Protein AF-A0A7S2E909-F1 (afdb_monomer_lite)

Radius of gyration: 22.22 Å; chains: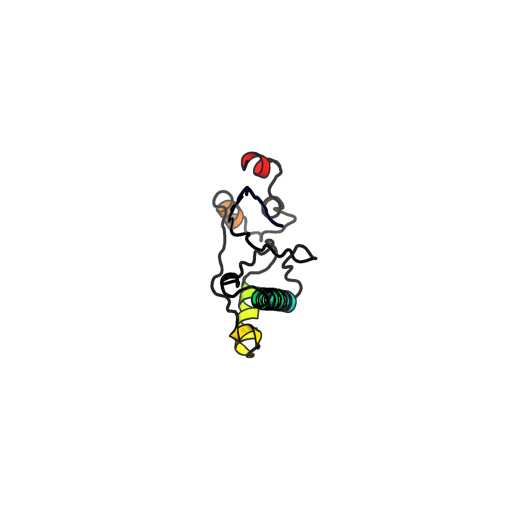 1; bounding box: 51×68×44 Å

Foldseek 3Di:
DDDDDDDDDDPPPDDPDPPDDQDPVNAPDVPDLVSVLVVVVVLQVVLVVDDPVNHDPDDDDDHLVPDDVVVNVVSQVVCVVVVPVSNVPDHDDDDDDDDDPVCVVVQVPVPDDDDCVVCVCVRDPDPVNVVVVD

Structure (mmCIF, N/CA/C/O backbone):
data_AF-A0A7S2E909-F1
#
_entry.id   AF-A0A7S2E909-F1
#
loop_
_atom_site.group_PDB
_atom_site.id
_atom_site.type_symbol
_atom_site.label_atom_id
_atom_site.label_alt_id
_atom_site.label_comp_id
_atom_site.label_asym_id
_atom_site.label_entity_id
_atom_site.label_seq_id
_atom_site.pdbx_PDB_ins_code
_atom_site.Cartn_x
_atom_site.Cartn_y
_atom_site.Cartn_z
_atom_site.occupancy
_atom_site.B_iso_or_equiv
_atom_site.auth_seq_id
_atom_site.auth_comp_id
_atom_site.auth_asym_id
_atom_site.auth_atom_id
_atom_site.pdbx_PDB_model_num
ATOM 1 N N . ALA A 1 1 ? -25.757 53.660 21.403 1.00 40.09 1 ALA A N 1
ATOM 2 C CA . ALA A 1 1 ? -25.845 53.785 19.934 1.00 40.09 1 ALA A CA 1
ATOM 3 C C . ALA A 1 1 ? -24.469 53.442 19.379 1.00 40.09 1 ALA A C 1
ATOM 5 O O . ALA A 1 1 ? -23.517 54.041 19.844 1.00 40.09 1 ALA A O 1
ATOM 6 N N . GLY A 1 2 ? -24.242 52.452 18.526 1.00 38.31 2 GLY A N 1
ATOM 7 C CA . GLY A 1 2 ? -25.150 51.681 17.683 1.00 38.31 2 GLY A CA 1
ATOM 8 C C . GLY A 1 2 ? -24.596 51.687 16.255 1.00 38.31 2 GLY A C 1
ATOM 9 O O . GLY A 1 2 ? -24.487 52.768 15.697 1.00 38.31 2 GLY A O 1
ATOM 10 N N . GLY A 1 3 ? -24.294 50.493 15.721 1.00 33.03 3 GLY A N 1
ATOM 11 C CA . GLY A 1 3 ? -24.077 50.161 14.296 1.00 33.03 3 GLY A CA 1
ATOM 12 C C . GLY A 1 3 ? -22.833 50.768 13.621 1.00 33.03 3 GLY A C 1
ATOM 13 O O . GLY A 1 3 ? -22.487 51.909 13.864 1.00 33.03 3 GLY A O 1
ATOM 14 N N . GLY A 1 4 ? -22.088 50.092 12.747 1.00 37.88 4 GLY A N 1
ATOM 15 C CA . GLY A 1 4 ? -22.332 48.852 12.010 1.00 37.88 4 GLY A CA 1
ATOM 16 C C . GLY A 1 4 ? -22.244 49.105 10.498 1.00 37.88 4 GLY A C 1
ATOM 17 O O . GLY A 1 4 ? -22.938 49.992 10.007 1.00 37.88 4 GLY A O 1
ATOM 18 N N . LYS A 1 5 ? -21.414 48.295 9.815 1.00 40.66 5 LYS A N 1
ATOM 19 C CA . LYS A 1 5 ? -21.372 47.869 8.388 1.00 40.66 5 LYS A CA 1
ATOM 20 C C . LYS A 1 5 ? -19.907 47.846 7.911 1.00 40.66 5 LYS A C 1
ATOM 22 O O . LYS A 1 5 ? -19.225 48.847 8.056 1.00 40.66 5 LYS A O 1
ATOM 27 N N . GLY A 1 6 ? -19.334 46.763 7.387 1.00 33.97 6 GLY A N 1
ATOM 28 C CA . GLY A 1 6 ? -19.906 45.559 6.775 1.00 33.97 6 GLY A CA 1
ATOM 29 C C . GLY A 1 6 ? -19.573 45.538 5.278 1.00 33.97 6 GLY A C 1
ATOM 30 O O . GLY A 1 6 ? -19.876 46.510 4.593 1.00 33.97 6 GLY A O 1
ATOM 31 N N . GLY A 1 7 ? -18.981 44.437 4.801 1.00 32.75 7 GLY A N 1
ATOM 32 C CA . GLY A 1 7 ? -18.680 44.151 3.388 1.00 32.75 7 GLY A CA 1
ATOM 33 C C . GLY A 1 7 ? -17.283 43.534 3.240 1.00 32.75 7 GLY A C 1
ATOM 34 O O . GLY A 1 7 ? -16.320 44.278 3.134 1.00 32.75 7 GLY A O 1
ATOM 35 N N . ALA A 1 8 ? -17.071 42.243 3.511 1.00 38.56 8 ALA A N 1
ATOM 36 C CA . ALA A 1 8 ? -17.437 41.072 2.696 1.00 38.56 8 ALA A CA 1
ATOM 37 C C . ALA A 1 8 ? -16.664 41.012 1.363 1.00 38.56 8 ALA A C 1
ATOM 39 O O . ALA A 1 8 ? -17.064 41.620 0.375 1.00 38.56 8 ALA A O 1
ATOM 40 N N . GLY A 1 9 ? -15.570 40.250 1.375 1.00 35.41 9 GLY A N 1
ATOM 41 C CA . GLY A 1 9 ? -14.957 39.621 0.210 1.00 35.41 9 GLY A CA 1
ATOM 42 C C . GLY A 1 9 ? -14.803 38.144 0.554 1.00 35.41 9 GLY A C 1
ATOM 43 O O . GLY A 1 9 ? -13.925 37.783 1.330 1.00 35.41 9 GLY A O 1
ATOM 44 N N . ASP A 1 10 ? -15.765 37.357 0.089 1.00 41.53 10 ASP A N 1
ATOM 45 C CA . ASP A 1 10 ? -15.806 35.898 0.114 1.00 41.53 10 ASP A CA 1
ATOM 46 C C . ASP A 1 10 ? -14.814 35.381 -0.933 1.00 41.53 10 ASP A C 1
ATOM 48 O O . ASP A 1 10 ? -14.981 35.676 -2.114 1.00 41.53 10 ASP A O 1
ATOM 52 N N . ASP A 1 11 ? -13.778 34.664 -0.497 1.00 49.09 11 ASP A N 1
ATOM 53 C CA . ASP A 1 11 ? -12.945 33.849 -1.383 1.00 49.09 11 ASP A CA 1
ATOM 54 C C . ASP A 1 11 ? -13.088 32.384 -0.961 1.00 49.09 11 ASP A C 1
ATOM 56 O O . ASP A 1 11 ? -12.212 31.759 -0.360 1.00 49.09 11 ASP A O 1
ATOM 60 N N . SER A 1 12 ? -14.287 31.861 -1.212 1.00 48.66 12 SER A N 1
ATOM 61 C CA . SER A 1 12 ? -14.588 30.435 -1.200 1.00 48.66 12 SER A CA 1
ATOM 62 C C . SER A 1 12 ? -13.877 29.746 -2.371 1.00 48.66 12 SER A C 1
ATOM 64 O O . SER A 1 12 ? -14.472 29.460 -3.407 1.00 48.66 12 SER A O 1
ATOM 66 N N . GLY A 1 13 ? -12.590 29.456 -2.189 1.00 39.31 13 GLY A N 1
ATOM 67 C CA . GLY A 1 13 ? -11.788 28.583 -3.047 1.00 39.31 13 GLY A CA 1
ATOM 68 C C . GLY A 1 13 ? -11.638 27.193 -2.432 1.00 39.31 13 GLY A C 1
ATOM 69 O O . GLY A 1 13 ? -10.560 26.832 -1.969 1.00 39.31 13 GLY A O 1
ATOM 70 N N . GLY A 1 14 ? -12.727 26.421 -2.388 1.00 40.12 14 GLY A N 1
ATOM 71 C CA . GLY A 1 14 ? -12.739 25.034 -1.916 1.00 40.12 14 GLY A CA 1
ATOM 72 C C . GLY A 1 14 ? -11.976 24.097 -2.854 1.00 40.12 14 GLY A C 1
ATOM 73 O O . GLY A 1 14 ? -12.573 23.430 -3.694 1.00 40.12 14 GLY A O 1
ATOM 74 N N . GLY A 1 15 ? -10.655 24.039 -2.705 1.00 34.03 15 GLY A N 1
ATOM 75 C CA . GLY A 1 15 ? -9.830 22.946 -3.206 1.00 34.03 15 GLY A CA 1
ATOM 76 C C . GLY A 1 15 ? -9.646 21.918 -2.097 1.00 34.03 15 GLY A C 1
ATOM 77 O O . GLY A 1 15 ? -9.113 22.255 -1.043 1.00 34.03 15 GLY A O 1
ATOM 78 N N . LYS A 1 16 ? -10.089 20.673 -2.317 1.00 39.72 16 LYS A N 1
ATOM 79 C CA . LYS A 1 16 ? -9.730 19.520 -1.479 1.00 39.72 16 LYS A CA 1
ATOM 80 C C . LYS A 1 16 ? -8.203 19.454 -1.407 1.00 39.72 16 LYS A C 1
ATOM 82 O O . LYS A 1 16 ? -7.560 19.035 -2.365 1.00 39.72 16 LYS A O 1
ATOM 87 N N . ALA A 1 17 ? -7.637 19.933 -0.305 1.00 43.12 17 ALA A N 1
ATOM 88 C CA . ALA A 1 17 ? -6.219 19.805 -0.035 1.00 43.12 17 ALA A CA 1
ATOM 89 C C . ALA A 1 17 ? -5.962 18.333 0.288 1.00 43.12 17 ALA A C 1
ATOM 91 O O . ALA A 1 17 ? -6.299 17.863 1.376 1.00 43.12 17 ALA A O 1
ATOM 92 N N . ASP A 1 18 ? -5.441 17.602 -0.694 1.00 40.59 18 ASP A N 1
ATOM 93 C CA . ASP A 1 18 ? -4.914 16.261 -0.489 1.00 40.59 18 ASP A CA 1
ATOM 94 C C . ASP A 1 18 ? -3.872 16.339 0.634 1.00 40.59 18 ASP 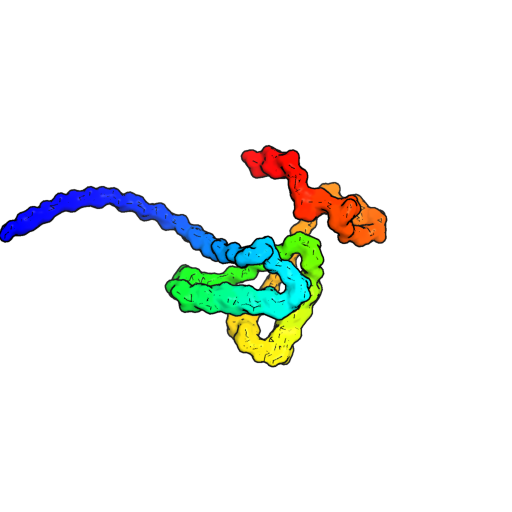A C 1
ATOM 96 O O . ASP A 1 18 ? -2.918 17.121 0.568 1.00 40.59 18 ASP A O 1
ATOM 100 N N . ALA A 1 19 ? -4.120 15.640 1.739 1.00 47.22 19 ALA A N 1
ATOM 101 C CA . ALA A 1 19 ? -3.291 15.765 2.926 1.00 47.22 19 ALA A CA 1
ATOM 102 C C . ALA A 1 19 ? -2.071 14.865 2.769 1.00 47.22 19 ALA A C 1
ATOM 104 O O . ALA A 1 19 ? -2.036 13.733 3.245 1.00 47.22 19 ALA A O 1
ATOM 105 N N . VAL A 1 20 ? -1.068 15.391 2.077 1.00 49.72 20 VAL A N 1
ATOM 106 C CA . VAL A 1 20 ? 0.203 14.706 1.874 1.00 49.72 20 VAL A CA 1
ATOM 107 C C . VAL A 1 20 ? 0.999 14.764 3.175 1.00 49.72 20 VAL A C 1
ATOM 109 O O . VAL A 1 20 ? 1.452 15.828 3.601 1.00 49.72 20 VAL A O 1
ATOM 112 N N . LEU A 1 21 ? 1.165 13.611 3.820 1.00 51.31 21 LEU A N 1
ATOM 113 C CA . LEU A 1 21 ? 2.010 13.459 4.999 1.00 51.31 21 LEU A CA 1
ATOM 114 C C . LEU A 1 21 ? 3.359 12.891 4.573 1.00 51.31 21 LEU A C 1
ATOM 116 O O . LEU A 1 21 ? 3.489 11.716 4.238 1.00 51.31 21 LEU A O 1
ATOM 120 N N . GLN A 1 22 ? 4.366 13.758 4.555 1.00 45.81 22 GLN A N 1
ATOM 121 C CA . GLN A 1 22 ? 5.725 13.386 4.198 1.00 45.81 22 GLN A CA 1
ATOM 122 C C . GLN A 1 22 ? 6.436 12.828 5.435 1.00 45.81 22 GLN A C 1
ATOM 124 O O . GLN A 1 22 ? 6.632 13.537 6.422 1.00 45.81 22 GLN A O 1
ATOM 129 N N . LEU A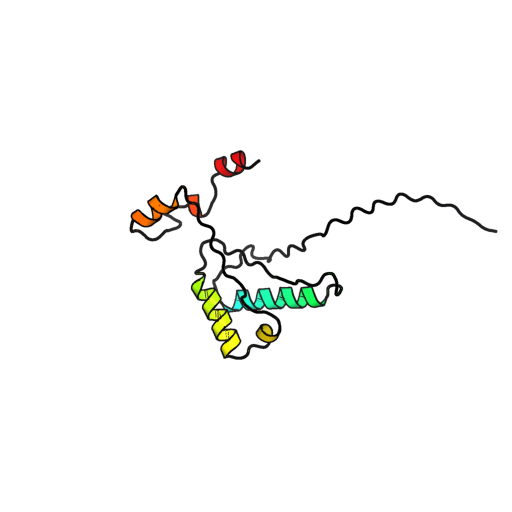 1 23 ? 6.805 11.545 5.392 1.00 50.38 23 LEU A N 1
ATOM 130 C CA . LEU A 1 23 ? 7.570 10.899 6.459 1.00 50.38 23 LEU A CA 1
ATOM 131 C C . LEU A 1 23 ? 8.924 11.606 6.614 1.00 50.38 23 LEU A C 1
ATOM 133 O O . LEU A 1 23 ? 9.593 11.905 5.622 1.00 50.38 23 LEU A O 1
ATOM 137 N N . SER A 1 24 ? 9.356 11.836 7.855 1.00 44.31 24 SER A N 1
ATOM 138 C CA . SER A 1 24 ? 10.592 12.559 8.205 1.00 44.31 24 SER A CA 1
ATOM 139 C C . SER A 1 24 ? 11.874 11.944 7.627 1.00 44.31 24 SER A C 1
ATOM 141 O O . SER A 1 24 ? 12.906 12.610 7.593 1.00 44.31 24 SER A O 1
ATOM 143 N N . ASN A 1 25 ? 11.796 10.713 7.112 1.00 39.88 25 ASN A N 1
ATOM 144 C CA . ASN A 1 25 ? 12.911 9.985 6.511 1.00 39.88 25 ASN A CA 1
ATOM 145 C C . ASN A 1 25 ? 12.806 9.859 4.977 1.00 39.88 25 ASN A C 1
ATOM 147 O O . ASN A 1 25 ? 13.616 9.162 4.375 1.00 39.88 25 ASN A O 1
ATOM 151 N N . GLY A 1 26 ? 11.818 10.496 4.333 1.00 43.34 26 GLY A N 1
ATOM 152 C CA . GLY A 1 26 ? 11.723 10.594 2.869 1.00 43.34 26 GLY A CA 1
ATOM 153 C C . GLY A 1 26 ? 11.612 9.268 2.108 1.00 43.34 26 GLY A C 1
ATOM 154 O O . GLY A 1 26 ? 11.770 9.257 0.893 1.00 43.34 26 GLY A O 1
ATOM 155 N N . CYS A 1 27 ? 11.366 8.153 2.795 1.00 47.03 27 CYS A N 1
ATOM 156 C CA . CYS A 1 27 ? 11.329 6.830 2.195 1.00 47.03 27 CYS A CA 1
ATOM 157 C C . CYS A 1 27 ? 10.413 5.922 3.024 1.00 47.03 27 CYS A C 1
ATOM 159 O O . CYS A 1 27 ? 10.599 5.813 4.238 1.00 47.03 27 CYS A O 1
ATOM 161 N N . ALA A 1 28 ? 9.482 5.209 2.381 1.00 47.91 28 ALA A N 1
ATOM 162 C CA . ALA A 1 28 ? 8.976 3.937 2.901 1.00 47.91 28 ALA A CA 1
ATOM 163 C C . ALA A 1 28 ? 10.081 2.878 2.694 1.00 47.91 28 ALA A C 1
ATOM 165 O O . ALA A 1 28 ? 9.952 1.944 1.901 1.00 47.91 28 ALA A O 1
ATOM 166 N N . CYS A 1 29 ? 11.246 3.102 3.311 1.00 40.03 29 CYS A N 1
ATOM 167 C CA . CYS A 1 29 ? 12.411 2.254 3.117 1.00 40.03 29 CYS A CA 1
ATOM 168 C C . CYS A 1 29 ? 12.144 0.931 3.820 1.00 40.03 29 CYS A C 1
ATOM 170 O O . CYS A 1 29 ? 11.959 0.883 5.031 1.00 40.03 29 CYS A O 1
ATOM 172 N N . CYS A 1 30 ? 12.116 -0.150 3.053 1.00 41.78 30 CYS A N 1
ATOM 173 C CA . CYS A 1 30 ? 11.880 -1.505 3.527 1.00 41.78 30 CYS A CA 1
ATOM 174 C C . CYS A 1 30 ? 13.086 -2.094 4.276 1.00 41.78 30 CYS A C 1
ATOM 176 O O . CYS A 1 30 ? 13.472 -3.234 4.025 1.00 41.78 30 CYS A O 1
ATOM 178 N N . SER A 1 31 ? 13.681 -1.347 5.209 1.00 44.44 31 SER A N 1
ATOM 179 C CA . SER A 1 31 ? 14.656 -1.916 6.140 1.00 44.44 31 SER A CA 1
ATOM 180 C C . SER A 1 31 ? 13.992 -2.850 7.146 1.00 44.44 31 SER A C 1
ATOM 182 O O . SER A 1 31 ? 14.620 -3.824 7.543 1.00 44.44 31 SER A O 1
ATOM 184 N N . LEU A 1 32 ? 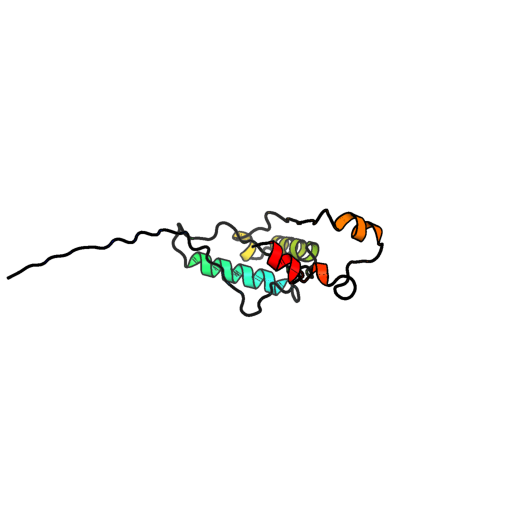12.721 -2.631 7.498 1.00 54.81 32 LEU A N 1
ATOM 185 C CA . LEU A 1 32 ? 11.979 -3.504 8.403 1.00 54.81 32 LEU A CA 1
ATOM 186 C C . LEU A 1 32 ? 10.486 -3.481 8.046 1.00 54.81 32 LEU A C 1
ATOM 188 O O . LEU A 1 32 ? 9.856 -2.430 8.031 1.00 54.81 32 LEU A O 1
ATOM 192 N N . ALA A 1 33 ? 9.899 -4.653 7.803 1.00 61.56 33 ALA A N 1
ATOM 193 C CA . ALA A 1 33 ? 8.453 -4.875 7.664 1.00 61.56 33 ALA A CA 1
ATOM 194 C C . ALA A 1 33 ? 7.592 -4.103 8.683 1.00 61.56 33 ALA A C 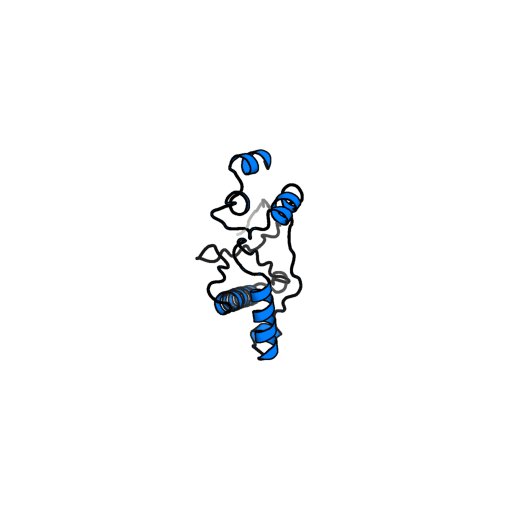1
ATOM 196 O O . ALA A 1 33 ? 6.486 -3.648 8.385 1.00 61.56 33 ALA A O 1
ATOM 197 N N . GLU A 1 34 ? 8.131 -3.975 9.891 1.00 66.81 34 GLU A N 1
ATOM 198 C CA . GLU A 1 34 ? 7.517 -3.324 11.040 1.00 66.81 34 GLU A CA 1
ATOM 199 C C . GLU A 1 34 ? 7.400 -1.804 10.864 1.00 66.81 34 GLU A C 1
ATOM 201 O O . GLU A 1 34 ? 6.409 -1.225 11.305 1.00 66.81 34 GLU A O 1
ATOM 206 N N . GLU A 1 35 ? 8.342 -1.160 10.165 1.00 78.94 35 GLU A N 1
ATOM 207 C CA . GLU A 1 35 ? 8.331 0.292 9.945 1.00 78.94 35 GLU A CA 1
ATOM 208 C C . GLU A 1 35 ? 7.145 0.709 9.065 1.00 78.94 35 GLU A C 1
ATOM 210 O O . GLU A 1 35 ? 6.454 1.673 9.387 1.00 78.94 35 GLU A O 1
ATOM 215 N N . LEU A 1 36 ? 6.828 -0.064 8.018 1.00 83.38 36 LEU A N 1
ATOM 216 C CA . LEU A 1 36 ? 5.676 0.219 7.155 1.00 83.38 36 LEU A CA 1
ATOM 217 C C . LEU A 1 36 ? 4.352 0.143 7.929 1.00 83.38 36 LEU A C 1
ATOM 219 O O . LEU A 1 36 ? 3.524 1.049 7.834 1.00 83.38 36 LEU A O 1
ATOM 223 N N . LEU A 1 37 ? 4.138 -0.931 8.696 1.00 87.56 37 LEU A N 1
ATOM 224 C CA . LEU A 1 37 ? 2.906 -1.093 9.474 1.00 87.56 37 LEU A CA 1
ATOM 225 C C . LEU A 1 37 ? 2.794 -0.030 10.577 1.00 87.56 37 LEU A C 1
ATOM 227 O O . LEU A 1 37 ? 1.692 0.451 10.842 1.00 87.56 37 LEU A O 1
ATOM 231 N N . ALA A 1 38 ? 3.917 0.381 11.175 1.00 88.31 38 ALA A N 1
ATOM 232 C CA . ALA A 1 38 ? 3.953 1.484 12.130 1.00 88.31 38 ALA A CA 1
ATOM 233 C C . ALA A 1 38 ? 3.552 2.819 11.479 1.00 88.31 38 ALA A C 1
ATOM 235 O O . ALA A 1 38 ? 2.670 3.499 12.001 1.00 88.31 38 ALA A O 1
ATOM 236 N N . SER A 1 39 ? 4.108 3.162 10.311 1.00 88.88 39 SER A N 1
ATOM 237 C CA . SER A 1 39 ? 3.730 4.382 9.581 1.00 88.88 39 SER A CA 1
ATOM 238 C C . SER A 1 39 ? 2.261 4.379 9.156 1.00 88.88 39 SER A C 1
ATOM 240 O O . SER A 1 39 ? 1.581 5.397 9.262 1.00 88.88 39 SER A O 1
ATOM 242 N N . ILE A 1 40 ? 1.726 3.232 8.727 1.00 92.00 40 ILE A N 1
ATOM 243 C CA . ILE A 1 40 ? 0.294 3.105 8.425 1.00 92.00 40 ILE A CA 1
ATOM 244 C C . ILE A 1 40 ? -0.544 3.336 9.685 1.00 92.00 40 ILE A C 1
ATOM 246 O O . ILE A 1 40 ? -1.542 4.050 9.629 1.00 92.00 40 ILE A O 1
ATOM 250 N N . ASN A 1 41 ? -0.140 2.780 10.828 1.00 92.75 41 ASN A N 1
ATOM 251 C CA . ASN A 1 41 ? -0.831 3.022 12.090 1.00 92.75 41 ASN A CA 1
ATOM 252 C C . ASN A 1 41 ? -0.839 4.516 12.461 1.00 92.75 41 ASN A C 1
ATOM 254 O O . ASN A 1 41 ? -1.874 5.031 12.876 1.00 92.75 41 ASN A O 1
ATOM 258 N N . GLU A 1 42 ? 0.266 5.236 12.257 1.00 91.88 42 GLU A N 1
ATOM 259 C CA . GLU A 1 42 ? 0.313 6.691 12.452 1.00 91.88 42 GLU A CA 1
ATOM 260 C C . GLU A 1 42 ? -0.653 7.440 11.524 1.00 91.88 42 GLU A C 1
ATOM 262 O O . GLU A 1 42 ? -1.406 8.292 11.996 1.00 91.88 42 GLU A O 1
ATOM 267 N N . LEU A 1 43 ? -0.709 7.094 10.232 1.00 92.31 43 LEU A N 1
ATOM 268 C CA . LEU A 1 43 ? -1.660 7.696 9.285 1.00 92.31 43 LEU A CA 1
ATOM 269 C C . LEU A 1 43 ? -3.114 7.471 9.704 1.00 92.31 43 LEU A C 1
ATOM 271 O O . LEU A 1 43 ? -3.945 8.369 9.578 1.00 92.31 43 LEU A O 1
ATOM 275 N N . ILE A 1 44 ? -3.418 6.289 10.233 1.00 93.75 44 ILE A N 1
ATOM 276 C CA . ILE A 1 44 ? -4.748 5.949 10.730 1.00 93.75 44 ILE A CA 1
ATOM 277 C C . ILE A 1 44 ? -5.100 6.767 11.977 1.00 93.75 44 ILE A C 1
ATOM 279 O O . ILE A 1 44 ? -6.206 7.299 12.063 1.00 93.75 44 ILE A O 1
ATOM 283 N N . LEU A 1 45 ? -4.159 6.940 12.909 1.00 93.12 45 LEU A N 1
ATOM 284 C CA . LEU A 1 45 ? -4.356 7.814 14.069 1.00 93.12 45 LEU A CA 1
ATOM 285 C C . LEU A 1 45 ? -4.572 9.271 13.650 1.00 93.12 45 LEU A C 1
ATOM 287 O O . LEU A 1 45 ? -5.421 9.954 14.214 1.00 93.12 45 LEU A O 1
ATOM 291 N N . ILE A 1 46 ? -3.842 9.745 12.641 1.00 92.19 46 ILE A N 1
ATOM 292 C CA . ILE A 1 46 ? -4.040 11.086 12.085 1.00 92.19 46 ILE A CA 1
ATOM 293 C C . ILE A 1 46 ? -5.418 11.187 11.428 1.00 92.19 46 ILE A C 1
ATOM 295 O O . ILE A 1 46 ? -6.115 12.174 11.652 1.00 92.19 46 ILE A O 1
ATOM 299 N N . SER A 1 47 ? -5.846 10.161 10.687 1.00 92.56 47 SER A N 1
ATOM 300 C CA . SER A 1 47 ? -7.186 10.092 10.101 1.00 92.56 47 SER A CA 1
ATOM 301 C C . SER A 1 47 ? -8.286 10.174 11.158 1.00 92.56 47 SER A C 1
ATOM 303 O O . SER A 1 47 ? -9.294 10.827 10.921 1.00 92.56 47 SER A O 1
ATOM 305 N N . ASP A 1 48 ? -8.111 9.556 12.328 1.00 93.12 48 ASP A N 1
ATOM 306 C CA . ASP A 1 48 ? -9.104 9.601 13.412 1.00 93.12 48 ASP A CA 1
ATOM 307 C C . ASP A 1 48 ? -9.302 10.992 14.007 1.00 93.12 48 ASP A C 1
ATOM 309 O O . ASP A 1 48 ? -10.365 11.286 14.554 1.00 93.12 48 ASP A O 1
ATOM 313 N N . LEU A 1 49 ? -8.283 11.846 13.910 1.00 94.06 49 LEU A N 1
ATOM 314 C CA . LEU A 1 49 ? -8.349 13.228 14.376 1.00 94.06 49 LEU A CA 1
ATOM 315 C C . LEU A 1 49 ? -9.033 14.157 13.366 1.00 94.06 49 LEU A C 1
ATOM 317 O O . LEU A 1 49 ? -9.324 15.306 13.704 1.00 94.06 49 LEU A O 1
ATOM 321 N N . ARG A 1 50 ? -9.281 13.691 12.136 1.00 91.19 50 ARG A N 1
ATOM 322 C CA . ARG A 1 50 ? -9.956 14.474 11.098 1.00 91.19 50 ARG A CA 1
ATOM 323 C C . ARG A 1 50 ? -11.480 14.446 11.284 1.00 91.19 50 ARG A C 1
ATOM 325 O O . ARG A 1 50 ? -12.016 13.476 11.828 1.00 91.19 50 ARG A O 1
ATOM 332 N N . PRO A 1 51 ? -12.196 15.485 10.813 1.00 94.81 51 PRO A N 1
ATOM 333 C CA . PRO A 1 51 ? -13.649 15.438 10.655 1.00 94.81 51 PRO A CA 1
ATOM 334 C C . PRO A 1 51 ? -14.098 14.206 9.859 1.00 94.81 51 PRO A C 1
ATOM 336 O O . PRO A 1 51 ? -13.356 13.704 9.016 1.00 94.81 51 PRO A O 1
ATOM 339 N N . GLU A 1 52 ? -15.314 13.717 10.116 1.00 90.00 52 GLU A N 1
ATOM 340 C CA . GLU A 1 52 ? -15.819 12.469 9.520 1.00 90.00 52 GLU A CA 1
ATOM 341 C C . GLU A 1 52 ? -15.817 12.496 7.983 1.00 90.00 52 GLU A C 1
ATOM 343 O O . GLU A 1 52 ? -15.509 11.496 7.347 1.00 90.00 52 GLU A O 1
ATOM 348 N N . ASP A 1 53 ? -16.113 13.651 7.390 1.00 92.38 53 ASP A N 1
ATOM 349 C CA . ASP A 1 53 ? -16.133 13.899 5.947 1.00 92.38 53 ASP A CA 1
ATOM 350 C C . ASP A 1 53 ? -14.741 14.104 5.323 1.00 92.38 53 ASP A C 1
ATOM 352 O O . ASP A 1 53 ? -14.622 14.278 4.108 1.00 92.38 53 ASP A O 1
ATOM 356 N N . GLU A 1 54 ? -13.688 14.048 6.139 1.00 86.62 54 GLU A N 1
ATOM 357 C CA . GLU A 1 54 ? -12.298 14.233 5.728 1.00 86.62 54 GLU A CA 1
ATOM 358 C C . GLU A 1 54 ? -11.378 13.068 6.115 1.00 86.62 54 GLU A C 1
ATOM 360 O O . GLU A 1 54 ? -10.160 13.172 5.949 1.00 86.62 54 GLU A O 1
ATOM 365 N N . LYS A 1 55 ? -11.912 11.973 6.659 1.00 90.38 55 LYS A N 1
ATOM 366 C CA . LYS A 1 55 ? -11.109 10.782 6.963 1.00 90.38 55 LYS A CA 1
ATOM 367 C C . LYS A 1 55 ? -10.539 10.161 5.687 1.00 90.38 55 LYS A C 1
ATOM 369 O O . LYS A 1 55 ? -11.104 10.295 4.606 1.00 90.38 55 LYS A O 1
ATOM 374 N N . PHE A 1 56 ? -9.412 9.467 5.813 1.00 90.69 56 PHE A N 1
ATOM 375 C CA . PHE A 1 56 ? -8.805 8.762 4.691 1.00 90.69 56 PHE A CA 1
ATOM 376 C C . PHE A 1 56 ? -9.579 7.482 4.376 1.00 90.69 56 PHE A C 1
ATOM 378 O O . PHE A 1 56 ? -9.663 6.581 5.208 1.00 90.69 56 PHE A O 1
ATOM 385 N N . ASP A 1 57 ? -10.079 7.378 3.147 1.00 91.31 57 ASP A N 1
ATOM 386 C CA . ASP A 1 57 ? -10.680 6.141 2.636 1.00 91.31 57 ASP A CA 1
ATOM 387 C C . ASP A 1 57 ? -9.618 5.141 2.155 1.00 91.31 57 ASP A C 1
ATOM 389 O O . ASP A 1 57 ? -9.804 3.925 2.222 1.00 91.31 57 ASP A O 1
ATOM 393 N N . HIS A 1 58 ? -8.488 5.655 1.657 1.00 93.12 58 HIS A N 1
ATOM 394 C CA . HIS A 1 58 ? -7.420 4.866 1.054 1.00 93.12 58 HIS A CA 1
ATOM 395 C C . HIS A 1 58 ? -6.040 5.439 1.376 1.00 93.12 58 HIS A C 1
ATOM 397 O O . HIS A 1 58 ? -5.862 6.648 1.496 1.00 93.12 58 HIS A O 1
ATOM 403 N N . ILE A 1 59 ? -5.053 4.545 1.461 1.00 91.12 59 ILE A N 1
ATOM 404 C CA . ILE A 1 59 ? -3.635 4.882 1.590 1.00 91.12 59 ILE A CA 1
ATOM 405 C C . ILE A 1 59 ? -2.928 4.331 0.355 1.00 91.12 59 ILE A C 1
ATOM 407 O O . ILE A 1 59 ? -2.996 3.130 0.084 1.00 91.12 59 ILE A O 1
ATOM 411 N N . VAL A 1 60 ? -2.249 5.205 -0.385 1.00 90.50 60 VAL A N 1
ATOM 412 C CA . VAL A 1 60 ? -1.380 4.810 -1.496 1.00 90.50 60 VAL A CA 1
ATOM 413 C C . VAL A 1 60 ? 0.053 4.820 -0.995 1.00 90.50 60 VAL A C 1
ATOM 415 O O . VAL A 1 60 ? 0.549 5.843 -0.532 1.00 90.50 60 VAL A O 1
ATOM 418 N N . VAL A 1 61 ? 0.708 3.665 -1.079 1.00 85.56 61 VAL A N 1
ATOM 419 C CA . VAL A 1 61 ? 2.121 3.518 -0.730 1.00 85.56 61 VAL A CA 1
ATOM 420 C C . VAL A 1 61 ? 2.911 3.417 -2.025 1.00 85.56 61 VAL A C 1
ATOM 422 O O . VAL A 1 61 ? 2.789 2.434 -2.757 1.00 85.56 61 VAL A O 1
ATOM 425 N N . GLU A 1 62 ? 3.705 4.444 -2.305 1.00 85.06 62 GLU A N 1
ATOM 426 C CA . GLU A 1 62 ? 4.727 4.397 -3.345 1.00 85.06 62 GLU A CA 1
ATOM 427 C C . GLU A 1 62 ? 5.989 3.741 -2.772 1.00 85.06 62 GLU A C 1
ATOM 429 O O . GLU A 1 62 ? 6.348 3.931 -1.608 1.00 85.06 62 GLU A O 1
ATOM 434 N N . MET A 1 63 ? 6.598 2.876 -3.574 1.00 73.19 63 MET A N 1
ATOM 435 C CA . MET A 1 63 ? 7.785 2.116 -3.206 1.00 73.19 63 MET A CA 1
ATOM 436 C C . MET A 1 63 ? 8.910 2.629 -4.091 1.00 73.19 63 MET A C 1
ATOM 438 O O . MET A 1 63 ? 8.765 2.581 -5.308 1.00 73.19 63 MET A O 1
ATOM 442 N N . SER A 1 64 ? 10.034 3.029 -3.497 1.00 67.12 64 SER A N 1
ATOM 443 C CA . SER A 1 64 ? 11.169 3.695 -4.161 1.00 67.12 64 SER A CA 1
ATOM 444 C C . SER A 1 64 ? 11.959 2.831 -5.169 1.00 67.12 64 SER A C 1
ATOM 446 O O . SER A 1 64 ? 13.142 3.060 -5.406 1.00 67.12 64 SER A O 1
ATOM 448 N N . GLY A 1 65 ? 11.350 1.786 -5.738 1.00 60.56 65 GLY A N 1
ATOM 449 C CA . GLY A 1 65 ? 11.946 0.881 -6.726 1.00 60.56 65 GLY A CA 1
ATOM 450 C C . GLY A 1 65 ? 12.888 -0.191 -6.160 1.00 60.56 65 GLY A C 1
ATOM 451 O O . GLY A 1 65 ? 13.158 -1.172 -6.842 1.00 60.56 65 GLY A O 1
ATOM 452 N N . ILE A 1 66 ? 13.358 -0.054 -4.914 1.00 56.22 66 ILE A N 1
ATOM 453 C CA . ILE A 1 66 ? 14.289 -1.005 -4.260 1.00 56.22 66 ILE A CA 1
ATOM 454 C C . ILE A 1 66 ? 13.540 -2.104 -3.485 1.00 56.22 66 ILE A C 1
ATOM 456 O O . ILE A 1 66 ? 14.036 -3.210 -3.272 1.00 56.22 66 ILE A O 1
ATOM 460 N N . SER A 1 67 ? 12.330 -1.798 -3.037 1.00 61.97 67 SER A N 1
ATOM 461 C CA . SER A 1 67 ? 11.578 -2.637 -2.115 1.00 61.97 67 SER A CA 1
ATOM 462 C C . SER A 1 67 ? 10.838 -3.769 -2.834 1.00 61.97 67 SER A C 1
ATOM 464 O O . SER A 1 67 ? 10.025 -3.515 -3.719 1.00 61.97 67 SER A O 1
ATOM 466 N N . GLU A 1 68 ? 11.056 -5.018 -2.410 1.00 75.38 68 GLU A N 1
ATOM 467 C CA . GLU A 1 68 ? 10.398 -6.201 -2.980 1.00 75.38 68 GLU A CA 1
ATOM 468 C C . GLU A 1 68 ? 8.887 -6.213 -2.652 1.00 75.38 68 GLU A C 1
ATOM 470 O O . GLU A 1 68 ? 8.510 -6.413 -1.487 1.00 75.38 68 GLU A O 1
ATOM 475 N N . PRO A 1 69 ? 7.985 -6.068 -3.646 1.00 80.44 69 PRO A N 1
ATOM 476 C CA . PRO A 1 69 ? 6.544 -6.002 -3.397 1.00 80.44 69 PRO A CA 1
ATOM 477 C C . PRO A 1 69 ? 6.000 -7.263 -2.712 1.00 80.44 69 PRO A C 1
ATOM 479 O O . PRO A 1 69 ? 5.044 -7.201 -1.930 1.00 80.44 69 PRO A O 1
ATOM 482 N N . ARG A 1 70 ? 6.617 -8.428 -2.959 1.00 85.31 70 ARG A N 1
ATOM 483 C CA . ARG A 1 70 ? 6.242 -9.680 -2.292 1.00 85.31 70 ARG A CA 1
ATOM 484 C C . ARG A 1 70 ? 6.436 -9.624 -0.777 1.00 85.31 70 ARG A C 1
ATOM 486 O O . ARG A 1 70 ? 5.621 -10.206 -0.056 1.00 85.31 70 ARG A O 1
ATOM 493 N N . ALA A 1 71 ? 7.481 -8.957 -0.292 1.00 83.69 71 ALA A N 1
ATOM 494 C CA . ALA A 1 71 ? 7.740 -8.842 1.141 1.00 83.69 71 ALA A CA 1
ATOM 495 C C . ALA A 1 71 ? 6.619 -8.051 1.824 1.00 83.69 71 ALA A C 1
ATOM 497 O O . ALA A 1 71 ? 6.053 -8.522 2.806 1.00 83.69 71 ALA A O 1
ATOM 498 N N . VAL A 1 72 ? 6.198 -6.927 1.230 1.00 85.31 72 VAL A N 1
ATOM 499 C CA . VAL A 1 72 ? 5.056 -6.143 1.729 1.00 85.31 72 VAL A CA 1
ATOM 500 C C . VAL A 1 72 ? 3.789 -6.985 1.794 1.00 85.31 72 VAL A C 1
ATOM 502 O O . VAL A 1 72 ? 3.144 -7.031 2.839 1.00 85.31 72 VAL A O 1
ATOM 505 N N . ARG A 1 73 ? 3.455 -7.719 0.724 1.00 89.94 73 ARG A N 1
ATOM 506 C CA . ARG A 1 73 ? 2.292 -8.620 0.740 1.00 89.94 73 ARG A CA 1
ATOM 507 C C . ARG A 1 73 ? 2.365 -9.631 1.885 1.00 89.94 73 ARG A C 1
ATOM 509 O O . ARG A 1 73 ? 1.365 -9.840 2.565 1.00 89.94 73 ARG A O 1
ATOM 516 N N . SER A 1 74 ? 3.530 -10.244 2.077 1.00 89.69 74 SER A N 1
ATOM 517 C CA . SER A 1 74 ? 3.735 -11.269 3.107 1.00 89.69 74 SER A CA 1
ATOM 518 C C . SER A 1 74 ? 3.538 -10.683 4.507 1.00 89.69 74 SER A C 1
ATOM 520 O O . SER A 1 74 ? 2.816 -11.264 5.304 1.00 89.69 74 SER A O 1
ATOM 522 N N . ASN A 1 75 ? 4.039 -9.472 4.765 1.00 87.44 75 ASN A N 1
ATOM 523 C CA . ASN A 1 75 ? 3.855 -8.796 6.052 1.00 87.44 75 ASN A CA 1
ATOM 524 C C . ASN A 1 75 ? 2.380 -8.545 6.383 1.00 87.44 75 ASN A C 1
ATOM 526 O O . ASN A 1 75 ? 1.959 -8.758 7.515 1.00 87.44 75 ASN A O 1
ATOM 530 N N . PHE A 1 76 ? 1.574 -8.117 5.406 1.00 91.75 76 PHE A N 1
ATOM 531 C CA . PHE A 1 76 ? 0.131 -7.946 5.611 1.00 91.75 76 PHE A CA 1
ATOM 532 C C . PHE A 1 76 ? -0.580 -9.280 5.852 1.00 91.75 76 PHE A C 1
ATOM 534 O O . PHE A 1 76 ? -1.491 -9.352 6.679 1.00 91.75 76 PHE A O 1
ATOM 541 N N . GLN A 1 77 ? -0.172 -10.339 5.147 1.00 92.12 77 GLN A N 1
ATOM 542 C CA . GLN A 1 77 ? -0.703 -11.685 5.365 1.00 92.12 77 GLN A CA 1
ATOM 543 C C . GLN A 1 77 ? -0.377 -12.185 6.773 1.00 92.12 77 GLN A C 1
ATOM 545 O O . GLN A 1 77 ? -1.280 -12.648 7.467 1.00 92.12 77 GLN A O 1
ATOM 550 N N . ASP A 1 78 ? 0.869 -12.024 7.214 1.00 92.25 78 ASP A N 1
ATOM 551 C CA . ASP A 1 78 ? 1.318 -12.408 8.550 1.00 92.25 78 ASP A CA 1
ATOM 552 C C . ASP A 1 78 ? 0.605 -11.582 9.626 1.00 92.25 78 ASP A C 1
ATOM 554 O O . ASP A 1 78 ? 0.042 -12.146 10.562 1.00 92.25 78 ASP A O 1
ATOM 558 N N . ALA A 1 79 ? 0.530 -10.258 9.469 1.00 91.44 79 ALA A N 1
ATOM 559 C CA . ALA A 1 79 ? -0.185 -9.375 10.390 1.00 91.44 79 ALA A CA 1
ATOM 560 C C . ALA A 1 79 ? -1.663 -9.766 10.540 1.00 91.44 79 ALA A C 1
ATOM 562 O O . ALA A 1 79 ? -2.204 -9.765 11.648 1.00 91.44 79 ALA A O 1
ATOM 563 N N . THR A 1 80 ? -2.305 -10.139 9.430 1.00 94.12 80 THR A N 1
ATOM 564 C CA . THR A 1 80 ? -3.688 -10.634 9.426 1.00 94.12 80 THR A CA 1
ATOM 565 C C . THR A 1 80 ? -3.783 -11.988 10.124 1.00 94.12 80 THR A C 1
ATOM 567 O O . THR A 1 80 ? -4.655 -12.185 10.966 1.00 94.12 80 THR A O 1
ATOM 570 N N . TYR A 1 81 ? -2.874 -12.914 9.811 1.00 94.62 81 TYR A N 1
ATOM 571 C CA . TYR A 1 81 ? -2.842 -14.254 10.393 1.00 94.62 81 TYR A CA 1
ATOM 572 C C . TYR A 1 81 ? -2.647 -14.224 11.915 1.00 94.62 81 TYR A C 1
ATOM 574 O O . TYR A 1 81 ? -3.323 -14.955 12.638 1.00 94.62 81 TYR A O 1
ATOM 582 N N . TYR A 1 82 ? -1.770 -13.348 12.411 1.00 94.44 82 TYR A N 1
ATOM 583 C CA . TYR A 1 82 ? -1.531 -13.156 13.842 1.00 94.44 82 TYR A CA 1
ATOM 584 C C . TYR A 1 82 ? -2.578 -12.271 14.534 1.00 94.44 82 TYR A C 1
ATOM 586 O O . TYR A 1 82 ? -2.493 -12.078 15.746 1.00 94.44 82 TYR A O 1
ATOM 594 N N . GLY A 1 83 ? -3.568 -11.746 13.805 1.00 93.75 83 GLY A N 1
ATOM 595 C CA . GLY A 1 83 ? -4.640 -10.932 14.377 1.00 93.75 83 GLY A CA 1
ATOM 596 C C . GLY A 1 83 ? -4.148 -9.605 14.955 1.00 93.75 83 GLY A C 1
ATOM 597 O O . GLY A 1 83 ? -4.600 -9.191 16.021 1.00 93.75 83 GLY A O 1
ATOM 598 N N . MET A 1 84 ? -3.194 -8.943 14.292 1.00 93.56 84 MET A N 1
ATOM 599 C CA . MET A 1 84 ? -2.732 -7.623 14.724 1.00 93.56 84 MET A CA 1
ATOM 600 C C . MET A 1 84 ? -3.903 -6.621 14.718 1.00 93.56 84 MET A C 1
ATOM 602 O O . MET A 1 84 ? -4.573 -6.514 13.690 1.00 93.56 84 MET A O 1
ATOM 606 N N . PRO A 1 85 ? -4.114 -5.821 15.786 1.00 93.38 85 PRO A N 1
ATOM 607 C CA . PRO A 1 85 ? -5.258 -4.902 15.885 1.00 93.38 85 PRO A CA 1
ATOM 608 C C . PRO A 1 85 ? -5.386 -3.918 14.716 1.00 93.38 85 PRO A C 1
ATOM 610 O O . PRO A 1 85 ? -6.487 -3.540 14.328 1.00 93.38 85 PRO A O 1
ATOM 613 N N . LEU A 1 86 ? -4.260 -3.529 14.110 1.00 93.12 86 LEU A N 1
ATOM 614 C CA . LEU A 1 86 ? -4.244 -2.667 12.928 1.00 93.12 86 LEU A CA 1
ATOM 615 C C . LEU A 1 86 ? -5.072 -3.252 11.766 1.00 93.12 86 LEU A C 1
ATOM 617 O O . LEU A 1 86 ? -5.727 -2.504 11.045 1.00 93.12 86 LEU A O 1
ATOM 621 N N . MET A 1 87 ? -5.097 -4.579 11.606 1.00 94.56 87 MET A N 1
ATOM 622 C CA . MET A 1 87 ? -5.804 -5.261 10.512 1.00 94.56 87 MET A CA 1
ATOM 623 C C . MET A 1 87 ? -7.333 -5.211 10.644 1.00 94.56 87 MET A C 1
ATOM 625 O O . MET A 1 87 ? -8.039 -5.496 9.682 1.00 94.56 87 MET A O 1
ATOM 629 N N . GLU A 1 88 ? -7.870 -4.802 11.797 1.00 94.94 88 GLU A N 1
ATOM 630 C CA . GLU A 1 88 ? -9.305 -4.511 11.940 1.00 94.94 88 GLU A CA 1
ATOM 631 C C . GLU A 1 88 ? -9.704 -3.218 11.215 1.00 94.94 88 GLU A C 1
ATOM 633 O O . GLU A 1 88 ? -10.884 -2.969 10.969 1.00 94.94 88 GLU A O 1
ATOM 638 N N . ARG A 1 89 ? -8.716 -2.381 10.881 1.00 94.50 89 ARG A N 1
ATOM 639 C CA . ARG A 1 89 ? -8.913 -1.024 10.368 1.00 94.50 89 ARG A CA 1
ATOM 640 C C . ARG A 1 89 ? -8.394 -0.832 8.952 1.00 94.50 89 ARG A C 1
ATOM 642 O O . ARG A 1 89 ? -8.893 0.034 8.241 1.00 94.50 89 ARG A O 1
ATOM 649 N N . VAL A 1 90 ? -7.404 -1.621 8.541 1.00 94.38 90 VAL A N 1
ATOM 650 C CA . VAL A 1 90 ? -6.784 -1.533 7.214 1.00 94.38 90 VAL A CA 1
ATOM 651 C C . VAL A 1 90 ? -6.641 -2.909 6.585 1.00 94.38 90 VAL A C 1
ATOM 653 O O . VAL A 1 90 ? -6.486 -3.913 7.274 1.00 94.38 90 VAL A O 1
ATOM 656 N N . ARG A 1 91 ? -6.626 -2.947 5.253 1.00 94.00 91 ARG A N 1
ATOM 657 C CA . ARG A 1 91 ? -6.289 -4.140 4.473 1.00 94.00 91 ARG A CA 1
ATOM 658 C C . ARG A 1 91 ? -5.415 -3.759 3.287 1.00 94.00 91 ARG A C 1
ATOM 660 O O . ARG A 1 91 ? -5.566 -2.670 2.737 1.00 94.00 91 ARG A O 1
ATOM 667 N N . LEU A 1 92 ? -4.559 -4.678 2.851 1.00 93.56 92 LEU A N 1
ATOM 668 C CA . LEU A 1 92 ? -3.912 -4.559 1.549 1.00 93.56 92 LEU A CA 1
ATOM 669 C C . LEU A 1 92 ? -4.947 -4.878 0.466 1.00 93.56 92 LEU A C 1
ATOM 671 O O . LEU A 1 92 ? -5.357 -6.028 0.323 1.00 93.56 92 LEU A O 1
ATOM 675 N N . ASP A 1 93 ? -5.392 -3.853 -0.253 1.00 94.44 93 ASP A N 1
ATOM 676 C CA . ASP A 1 93 ? -6.469 -3.989 -1.235 1.00 94.44 93 ASP A CA 1
ATOM 677 C C . ASP A 1 93 ? -5.939 -4.361 -2.626 1.00 94.44 93 ASP A C 1
ATOM 679 O O . ASP A 1 93 ? -6.310 -5.390 -3.187 1.00 94.44 93 ASP A O 1
ATOM 683 N N . THR A 1 94 ? -5.015 -3.556 -3.153 1.00 92.50 94 THR A N 1
ATOM 684 C CA . THR A 1 94 ? -4.503 -3.700 -4.517 1.00 92.50 94 THR A CA 1
ATOM 685 C C . THR A 1 94 ? -2.990 -3.492 -4.550 1.00 92.50 94 THR A C 1
ATOM 687 O O . THR A 1 94 ? -2.453 -2.623 -3.866 1.00 92.50 94 THR A O 1
ATOM 690 N N . MET A 1 95 ? -2.298 -4.291 -5.368 1.00 90.75 95 MET A N 1
ATOM 691 C CA . MET A 1 95 ? -0.897 -4.074 -5.729 1.00 90.75 95 MET A CA 1
ATOM 692 C C . MET A 1 95 ? -0.811 -3.746 -7.214 1.00 90.75 95 MET A C 1
ATOM 694 O O . MET A 1 95 ? -1.201 -4.564 -8.048 1.00 90.75 95 MET A O 1
ATOM 698 N N . THR A 1 96 ? -0.272 -2.573 -7.525 1.00 90.44 96 THR A N 1
ATOM 699 C CA . THR A 1 96 ? -0.154 -2.071 -8.895 1.00 90.44 96 THR A CA 1
ATOM 700 C C . THR A 1 96 ? 1.313 -2.006 -9.295 1.00 90.44 96 THR A C 1
ATOM 702 O O . THR A 1 96 ? 2.153 -1.560 -8.518 1.00 90.44 96 THR A O 1
ATOM 705 N N . THR A 1 97 ? 1.619 -2.438 -10.517 1.00 87.06 97 THR A N 1
ATOM 706 C CA . THR A 1 97 ? 2.954 -2.331 -11.113 1.00 87.06 97 THR A CA 1
ATOM 707 C C . THR A 1 97 ? 2.859 -1.483 -12.369 1.00 87.06 97 THR A C 1
ATOM 709 O O . THR A 1 97 ? 2.046 -1.765 -13.249 1.00 87.06 97 THR A O 1
ATOM 712 N N . VAL A 1 98 ? 3.693 -0.451 -12.448 1.00 87.06 98 VAL A N 1
ATOM 713 C CA . VAL A 1 98 ? 3.835 0.391 -13.637 1.00 87.06 98 VAL A CA 1
ATOM 714 C C . VAL A 1 98 ? 5.014 -0.138 -14.450 1.00 87.06 98 VAL A C 1
ATOM 716 O O . VAL A 1 98 ? 6.064 -0.435 -13.887 1.00 87.06 98 VAL A O 1
ATOM 719 N N . VAL A 1 99 ? 4.829 -0.299 -15.761 1.00 85.00 99 VAL A N 1
ATOM 720 C CA . VAL A 1 99 ? 5.852 -0.838 -16.668 1.00 85.00 99 VAL A CA 1
ATOM 721 C C . VAL A 1 99 ? 6.072 0.134 -17.817 1.00 85.00 99 VAL A C 1
ATOM 723 O O . VAL A 1 99 ? 5.157 0.385 -18.603 1.00 85.00 99 VAL A O 1
ATOM 726 N N . ASP A 1 100 ? 7.301 0.626 -17.956 1.00 84.88 100 ASP A N 1
ATOM 727 C CA . ASP A 1 100 ? 7.725 1.343 -19.154 1.00 84.88 100 ASP A CA 1
ATOM 728 C C . ASP A 1 100 ? 7.966 0.356 -20.308 1.00 84.88 100 ASP A C 1
ATOM 730 O O . ASP A 1 100 ? 8.925 -0.416 -20.335 1.00 84.88 100 ASP A O 1
ATOM 734 N N . CYS A 1 101 ? 7.075 0.395 -21.299 1.00 89.69 101 CYS A N 1
ATOM 735 C CA . CYS A 1 101 ? 7.114 -0.504 -22.448 1.00 89.69 101 CYS A CA 1
ATOM 736 C C . CYS A 1 101 ? 8.274 -0.219 -23.418 1.00 89.69 101 CYS A C 1
ATOM 738 O O . CYS A 1 101 ? 8.617 -1.096 -24.213 1.00 89.69 101 CYS A O 1
ATOM 740 N N . THR A 1 102 ? 8.880 0.972 -23.379 1.00 87.38 102 THR A N 1
ATOM 741 C CA . THR A 1 102 ? 9.975 1.348 -24.290 1.00 87.38 102 THR A CA 1
ATOM 742 C C . THR A 1 102 ? 11.292 0.655 -23.929 1.00 87.38 102 THR A C 1
ATOM 744 O O . THR A 1 102 ? 12.104 0.331 -24.807 1.00 87.38 102 THR A O 1
ATOM 747 N N . THR A 1 103 ? 11.473 0.357 -22.643 1.00 81.19 103 THR A N 1
ATOM 748 C CA . THR A 1 103 ? 12.668 -0.276 -22.083 1.00 81.19 103 THR A CA 1
ATOM 749 C C . THR A 1 103 ? 12.430 -1.730 -21.658 1.00 81.19 103 THR A C 1
ATOM 751 O O . THR A 1 103 ? 13.362 -2.535 -21.705 1.00 81.19 103 THR A O 1
ATOM 754 N N . PHE A 1 104 ? 11.183 -2.118 -21.352 1.00 84.38 104 PHE A N 1
ATOM 755 C CA . PHE A 1 104 ? 10.831 -3.433 -20.798 1.00 84.38 104 PHE A CA 1
ATOM 756 C C . PHE A 1 104 ? 11.450 -4.633 -21.529 1.00 84.38 104 PHE A C 1
ATOM 758 O O . PHE A 1 104 ? 12.109 -5.459 -20.904 1.00 84.38 104 PHE A O 1
ATOM 765 N N . LEU A 1 105 ? 11.280 -4.743 -22.853 1.00 85.81 105 LEU A N 1
ATOM 766 C CA . LEU A 1 105 ? 11.779 -5.907 -23.603 1.00 85.81 105 LEU A CA 1
ATOM 767 C C . LEU A 1 105 ? 13.309 -5.989 -23.632 1.00 85.81 105 LEU A C 1
ATOM 769 O O . LEU A 1 105 ? 13.859 -7.088 -23.683 1.00 85.81 105 LEU A O 1
ATOM 773 N N . LYS A 1 106 ? 14.003 -4.844 -23.591 1.00 82.62 106 LYS A N 1
ATOM 774 C CA . LYS A 1 106 ? 15.471 -4.811 -23.539 1.00 82.62 106 LYS A CA 1
ATOM 775 C C . LYS A 1 106 ? 15.958 -5.379 -22.206 1.00 82.62 106 LYS A C 1
ATOM 777 O O . LYS A 1 106 ? 16.843 -6.229 -22.205 1.00 82.62 106 LYS A O 1
ATOM 782 N N . HIS A 1 107 ? 15.328 -4.970 -21.105 1.00 76.81 107 HIS A N 1
ATOM 783 C CA . HIS A 1 107 ? 15.657 -5.446 -19.761 1.00 76.81 107 HIS A CA 1
ATOM 784 C C . HIS A 1 107 ? 15.228 -6.896 -19.523 1.00 76.81 107 HIS A C 1
ATOM 786 O O . HIS A 1 107 ? 15.969 -7.667 -18.928 1.00 76.81 107 HIS A O 1
ATOM 792 N N . LEU A 1 108 ? 14.076 -7.323 -20.044 1.00 81.88 108 LEU A N 1
ATOM 793 C CA . LEU A 1 108 ? 13.641 -8.715 -19.915 1.00 81.88 108 LEU A CA 1
ATOM 794 C C . LEU A 1 108 ? 14.611 -9.689 -20.608 1.00 81.88 108 LEU A C 1
ATOM 796 O O . LEU A 1 108 ? 14.822 -10.803 -20.134 1.00 81.88 108 LEU A O 1
ATOM 800 N N . HIS A 1 109 ? 15.196 -9.280 -21.737 1.00 81.62 109 HIS A N 1
ATOM 801 C CA . HIS A 1 109 ? 16.102 -10.118 -22.524 1.00 81.62 109 HIS A CA 1
ATOM 802 C C . HIS A 1 109 ? 17.576 -10.025 -22.109 1.00 81.62 109 HIS A C 1
ATOM 804 O O . HIS A 1 109 ? 18.359 -10.870 -22.542 1.00 81.62 109 HIS A O 1
ATOM 810 N N . SER A 1 110 ? 17.978 -9.042 -21.295 1.00 75.69 110 SER A N 1
ATOM 811 C CA . SER A 1 110 ? 19.379 -8.891 -20.875 1.00 75.69 110 SER A CA 1
ATOM 812 C C . SER A 1 110 ? 19.846 -10.016 -19.942 1.00 75.69 110 SER A C 1
ATOM 814 O O . SER A 1 110 ? 21.048 -10.213 -19.783 1.00 75.69 110 SER A O 1
ATOM 816 N N . GLY A 1 111 ? 18.924 -10.787 -19.352 1.00 62.31 111 GLY A N 1
ATOM 817 C CA . GLY A 1 111 ? 19.221 -11.968 -18.532 1.00 62.31 111 GLY A CA 1
ATOM 818 C C . GLY A 1 111 ? 19.898 -11.671 -17.185 1.00 62.31 111 GLY A C 1
ATOM 819 O O . GLY A 1 111 ? 20.029 -12.583 -16.370 1.00 62.31 111 GLY A O 1
ATOM 820 N N . GLY A 1 112 ? 20.299 -10.420 -16.942 1.00 60.78 112 GLY A N 1
ATOM 821 C CA . GLY A 1 112 ? 20.777 -9.905 -15.663 1.00 60.78 112 GLY A CA 1
ATOM 822 C C . GLY A 1 112 ? 19.632 -9.281 -14.868 1.00 60.78 112 GLY A C 1
ATOM 823 O O . GLY A 1 112 ? 18.733 -8.667 -15.439 1.00 60.78 112 GLY A O 1
ATOM 824 N N . GLY A 1 113 ? 19.642 -9.464 -13.546 1.00 58.84 113 GLY A N 1
ATOM 825 C CA . GLY A 1 113 ? 18.751 -8.711 -12.666 1.00 58.84 113 GLY A CA 1
ATOM 826 C C . GLY A 1 113 ? 19.046 -7.214 -12.771 1.00 58.84 113 GLY A C 1
ATOM 827 O O . GLY A 1 113 ? 20.188 -6.825 -12.986 1.00 58.84 113 GLY A O 1
ATOM 828 N N . VAL A 1 114 ? 18.021 -6.379 -12.621 1.00 60.44 114 VAL A N 1
ATOM 829 C CA . VAL A 1 114 ? 18.180 -4.921 -12.601 1.00 60.44 114 VAL A CA 1
ATOM 830 C C . VAL A 1 114 ? 18.978 -4.544 -11.349 1.00 60.44 114 VAL A C 1
ATOM 832 O O . VAL A 1 114 ? 18.516 -4.777 -10.232 1.00 60.44 114 VAL A O 1
ATOM 835 N N . CYS A 1 115 ? 20.179 -3.997 -11.525 1.00 58.38 115 CYS A N 1
ATOM 836 C CA . CYS A 1 115 ? 20.999 -3.465 -10.440 1.00 58.38 115 CYS A CA 1
ATOM 837 C C . CYS A 1 115 ? 21.106 -1.948 -10.592 1.00 58.38 115 CYS A C 1
ATOM 839 O O . CYS A 1 115 ? 21.333 -1.452 -11.693 1.00 58.38 115 CYS A O 1
ATOM 841 N N . VAL A 1 116 ? 20.996 -1.213 -9.483 1.00 57.25 116 VAL A N 1
ATOM 842 C CA . VAL A 1 116 ? 21.093 0.259 -9.459 1.00 57.25 116 VAL A CA 1
ATOM 843 C C . VAL A 1 116 ? 22.408 0.755 -10.077 1.00 57.25 116 VAL A C 1
ATOM 845 O O . VAL A 1 116 ? 22.434 1.818 -10.685 1.00 57.25 116 VAL A O 1
ATOM 848 N N . GLU A 1 117 ? 23.490 -0.023 -9.964 1.00 58.03 117 GLU A N 1
ATOM 849 C CA . GLU A 1 117 ? 24.787 0.314 -10.567 1.00 58.03 117 GLU A CA 1
ATOM 850 C C . GLU A 1 117 ? 24.823 0.119 -12.090 1.00 58.03 117 GLU A C 1
ATOM 852 O O . GLU A 1 117 ? 25.560 0.823 -12.776 1.00 58.03 117 GLU A O 1
ATOM 857 N N . GLU A 1 118 ? 24.048 -0.830 -12.621 1.00 56.06 118 GLU A N 1
ATOM 858 C CA . GLU A 1 118 ? 24.053 -1.172 -14.049 1.00 56.06 118 GLU A CA 1
ATOM 859 C C . GLU A 1 118 ? 23.004 -0.391 -14.844 1.00 56.06 118 GLU A C 1
ATOM 861 O O . GLU A 1 118 ? 23.197 -0.173 -16.038 1.00 56.06 118 GLU A O 1
ATOM 866 N N . THR A 1 119 ? 21.920 0.036 -14.190 1.00 60.12 119 THR A N 1
ATOM 867 C CA . THR A 1 119 ? 20.816 0.780 -14.819 1.00 60.12 119 THR A CA 1
ATOM 868 C C . THR A 1 119 ? 20.290 1.916 -13.920 1.00 60.12 119 THR A C 1
ATOM 870 O O . THR A 1 119 ? 19.141 1.859 -13.462 1.00 60.12 119 THR A O 1
ATOM 873 N N . PRO A 1 120 ? 21.110 2.931 -13.589 1.00 58.38 120 PRO A N 1
ATOM 874 C CA . PRO A 1 120 ? 20.725 4.034 -12.700 1.00 58.38 120 PRO A CA 1
ATOM 875 C C . PRO A 1 120 ? 19.557 4.884 -13.234 1.00 58.38 120 PRO A C 1
ATOM 877 O O . PRO A 1 120 ? 18.765 5.397 -12.444 1.00 58.38 120 PRO A O 1
ATOM 880 N N . GLU A 1 121 ? 19.392 4.969 -14.554 1.00 58.62 121 GLU A N 1
ATOM 881 C CA . GLU A 1 121 ? 18.287 5.643 -15.252 1.00 58.62 121 GLU A CA 1
ATOM 882 C C . GLU A 1 121 ? 16.890 5.082 -14.925 1.00 58.62 121 GLU A C 1
ATOM 884 O O . GLU A 1 121 ? 15.894 5.781 -15.075 1.00 58.62 121 GLU A O 1
ATOM 889 N N . LEU A 1 122 ? 16.793 3.845 -14.421 1.00 57.19 122 LEU A N 1
ATOM 890 C CA . LEU A 1 122 ? 15.522 3.268 -13.960 1.00 57.19 122 LEU A CA 1
ATOM 891 C C . LEU A 1 122 ? 15.110 3.732 -12.555 1.00 57.19 122 LEU A C 1
ATOM 893 O O . LEU A 1 122 ? 13.967 3.520 -12.154 1.00 57.19 122 LEU A O 1
ATOM 897 N N . PHE A 1 123 ? 16.032 4.332 -11.799 1.00 59.88 123 PHE A N 1
ATOM 898 C CA . PHE A 1 123 ? 15.816 4.774 -10.415 1.00 59.88 123 PHE A CA 1
ATOM 899 C C . PHE A 1 123 ? 15.837 6.295 -10.285 1.00 59.88 123 PHE A C 1
ATOM 901 O O . PHE A 1 123 ? 15.215 6.856 -9.384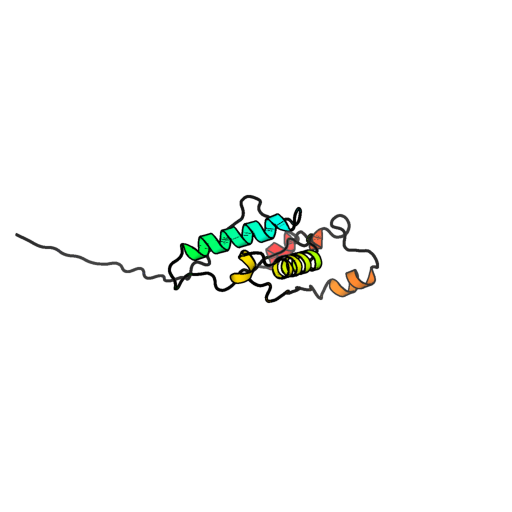 1.00 59.88 123 PHE A O 1
ATOM 908 N N . TYR A 1 124 ? 16.529 6.964 -11.202 1.00 56.00 124 TYR A N 1
ATOM 909 C CA . TYR A 1 124 ? 16.612 8.409 -11.278 1.00 56.00 124 TYR A CA 1
ATOM 910 C C . TYR A 1 124 ? 16.320 8.810 -12.720 1.00 56.00 124 TYR A C 1
ATOM 912 O O . TYR A 1 124 ? 17.144 8.574 -13.600 1.00 56.00 124 TYR A O 1
ATOM 920 N N . GLY A 1 125 ? 15.147 9.400 -12.962 1.00 54.75 125 GLY A N 1
ATOM 921 C CA . GLY A 1 125 ? 14.850 9.990 -14.268 1.00 54.75 125 GLY A CA 1
ATOM 922 C C . GLY A 1 125 ? 15.930 11.010 -14.631 1.00 54.75 125 GLY A C 1
ATOM 923 O O . GLY A 1 125 ? 16.384 11.771 -13.768 1.00 54.75 125 GLY A O 1
ATOM 924 N N . SER A 1 126 ? 16.371 11.002 -15.885 1.00 55.94 126 SER A N 1
ATOM 925 C CA . SER A 1 126 ? 17.375 11.949 -16.370 1.00 55.94 126 SER A CA 1
ATOM 926 C C . SER A 1 126 ? 16.860 13.395 -16.278 1.00 55.94 126 SER A C 1
ATOM 928 O O . SER A 1 126 ? 15.653 13.646 -16.335 1.00 55.94 126 SER A O 1
ATOM 930 N N . GLU A 1 127 ? 17.761 14.378 -16.134 1.00 57.03 127 GLU A N 1
ATOM 931 C CA . GLU A 1 127 ? 17.356 15.797 -16.148 1.00 57.03 127 GLU A CA 1
ATOM 932 C C . GLU A 1 127 ? 16.645 16.178 -17.461 1.00 57.03 127 GLU A C 1
ATOM 934 O O . GLU A 1 127 ? 15.783 17.054 -17.457 1.00 57.03 127 GLU A O 1
ATOM 939 N N . GLU A 1 128 ? 16.941 15.473 -18.558 1.00 55.81 128 GLU A N 1
ATOM 940 C CA . GLU A 1 128 ? 16.266 15.623 -19.852 1.00 55.81 128 GLU A CA 1
ATOM 941 C C . GLU A 1 128 ? 14.819 15.097 -19.825 1.00 55.81 128 GLU A C 1
ATOM 943 O O . GLU A 1 128 ? 13.920 15.799 -20.277 1.00 55.81 128 GLU A O 1
ATOM 948 N N . GLU A 1 129 ? 14.546 13.940 -19.210 1.00 53.22 129 GLU A N 1
ATOM 949 C CA . GLU A 1 129 ? 13.178 13.399 -19.075 1.00 53.22 129 GLU A CA 1
ATOM 950 C C . GLU A 1 129 ? 12.281 14.252 -18.164 1.00 53.22 129 GLU A C 1
ATOM 952 O O . GLU A 1 129 ? 11.066 14.301 -18.356 1.00 53.22 129 GLU A O 1
ATOM 957 N N . ARG A 1 130 ? 12.862 14.968 -17.191 1.00 55.28 130 ARG A N 1
ATOM 958 C CA . ARG A 1 130 ? 12.136 15.977 -16.398 1.00 55.28 130 ARG A CA 1
ATOM 959 C C . ARG A 1 130 ? 11.806 17.231 -17.205 1.00 55.28 130 ARG A C 1
ATOM 961 O O . ARG A 1 130 ? 10.758 17.822 -16.971 1.00 55.28 130 ARG A O 1
ATOM 968 N N . ALA A 1 131 ? 12.688 17.631 -18.119 1.00 50.12 131 ALA A N 1
ATOM 969 C CA . ALA A 1 131 ? 12.516 18.825 -18.941 1.00 50.12 131 ALA A CA 1
ATOM 970 C C . ALA A 1 131 ? 11.518 18.622 -20.096 1.00 50.12 131 ALA A C 1
ATOM 972 O O . ALA A 1 131 ? 10.913 19.588 -20.544 1.00 50.12 131 ALA A O 1
ATOM 973 N N . GLU A 1 132 ? 11.326 17.385 -20.566 1.00 46.75 132 GLU A N 1
ATOM 974 C CA . GLU A 1 132 ? 10.316 17.049 -21.585 1.00 46.75 132 GLU A CA 1
ATOM 975 C C . GLU A 1 132 ? 8.903 16.817 -21.008 1.00 46.75 132 GLU A C 1
ATOM 977 O O . GLU A 1 132 ? 7.943 16.679 -21.768 1.00 46.75 132 GLU A O 1
ATOM 982 N N . ALA A 1 133 ? 8.763 16.771 -19.677 1.00 46.94 133 ALA A N 1
ATOM 983 C CA . ALA A 1 133 ? 7.498 16.530 -18.977 1.00 46.94 133 ALA A CA 1
ATOM 984 C C . ALA A 1 133 ? 6.771 17.809 -18.489 1.00 46.94 133 ALA A C 1
ATOM 986 O O . ALA A 1 133 ? 5.690 17.689 -17.905 1.00 46.94 133 ALA A O 1
ATOM 987 N N . GLU A 1 134 ? 7.329 19.004 -18.735 1.00 39.53 134 GLU A N 1
ATOM 988 C CA . GLU A 1 134 ? 6.676 20.323 -18.565 1.00 39.53 134 GLU A CA 1
ATOM 989 C C . GLU A 1 134 ? 6.207 20.905 -19.910 1.00 39.53 134 GLU A C 1
ATOM 991 O O . GLU A 1 134 ? 5.107 21.510 -19.935 1.00 39.53 134 GLU A O 1
#

InterPro domains:
  IPR003495 CobW/HypB/UreG, nucleotide-binding domain [PF02492] (18-107)
  IPR027417 P-loop containing nucleoside triphosphate hydrolase [G3DSA:3.40.50.300] (7-130)
  IPR027417 P-loop containing nucleoside triphosphate hydrolase [SSF52540] (18-108)
  IPR051927 Zinc Chaperone and cDPG Synthetase [PTHR43603] (17-111)

pLDDT: mean 70.7, std 21.04, range [32.75, 94.94]

Secondary structure (DSSP, 8-state):
-----------------------TTSS--TT-HHHHHHHHHHHHHHHHTS-GGGS-S-------SSS-HHHHHHHHHHHHHTT-GGGGT-----------HHHHHHHHHS-S---TTT-GGGTS--HHHHHS--

Organism: Trieres chinensis (NCBI:txid1514140)

Sequence (134 aa):
AGGGKGGAGDDSGGGKADAVLQLSNGCACCSLAEELLASINELILISDLRPEDEKFDHIVVEMSGISEPRAVRSNFQDATYYGMPLMERVRLDTMTTVVDCTTFLKHLHSGGGVCVEETPELFYGSEEERAEAE